Protein AF-A0A7C1D671-F1 (afdb_monomer)

Nearest PDB structures (foldseek):
  4er8-assembly1_A  TM=5.887E-01  e=2.564E-03  Escherichia coli K-12

pLDDT: mean 78.5, std 16.56, range [34.66, 95.25]

Solvent-accessible surface area (backbone atoms only — not comparable to full-atom values): 10456 Å² total; per-residue (Å²): 131,90,84,84,81,58,94,90,66,45,71,52,72,51,74,51,41,29,96,68,51,71,60,74,77,40,66,70,48,44,49,48,46,49,52,47,51,52,65,52,68,81,46,92,63,97,83,65,47,72,66,57,53,53,50,51,44,52,55,53,39,36,50,55,49,53,50,51,35,57,75,70,64,38,59,68,66,49,58,72,21,41,50,88,60,93,72,71,58,90,62,95,49,101,66,86,64,72,61,76,54,66,53,42,56,57,42,89,75,67,52,74,43,79,48,89,44,70,69,57,44,52,59,49,50,55,48,62,58,46,42,45,49,79,69,69,76,37,96,46,65,83,73,44,68,95,46,52,54,39,25,74,77,67,69,40,58,89,76,34,76,84,84,71,81,84,129

Structure (mmCIF, N/CA/C/O backbone):
data_AF-A0A7C1D671-F1
#
_entry.id   AF-A0A7C1D671-F1
#
loop_
_atom_site.group_PDB
_atom_site.id
_atom_site.type_symbol
_atom_site.label_atom_id
_atom_site.label_alt_id
_atom_site.label_comp_id
_atom_site.label_asym_id
_atom_site.label_entity_id
_atom_site.label_seq_id
_atom_site.pdbx_PDB_ins_code
_atom_site.Cartn_x
_atom_site.Cartn_y
_atom_site.Cartn_z
_atom_site.occupancy
_atom_site.B_iso_or_equiv
_atom_site.auth_seq_id
_atom_site.auth_comp_id
_atom_site.auth_asym_id
_atom_site.auth_atom_id
_atom_site.pdbx_PDB_model_num
ATOM 1 N N . MET A 1 1 ? 24.159 -3.639 2.601 1.00 37.72 1 MET A N 1
ATOM 2 C CA . MET A 1 1 ? 24.051 -3.451 1.136 1.00 37.72 1 MET A CA 1
ATOM 3 C C . MET A 1 1 ? 23.839 -1.964 0.872 1.00 37.72 1 MET A C 1
ATOM 5 O O . MET A 1 1 ? 22.948 -1.396 1.494 1.00 37.72 1 MET A O 1
ATOM 9 N N . LYS A 1 2 ? 24.698 -1.308 0.079 1.00 34.66 2 LYS A N 1
ATOM 10 C CA . LYS A 1 2 ? 24.556 0.126 -0.238 1.00 34.66 2 LYS A CA 1
ATOM 11 C C . LYS A 1 2 ? 23.321 0.316 -1.129 1.00 34.66 2 LYS A C 1
ATOM 13 O O . LYS A 1 2 ? 23.160 -0.424 -2.091 1.00 34.66 2 LYS A O 1
ATOM 18 N N . LYS A 1 3 ? 22.447 1.259 -0.768 1.00 46.69 3 LYS A N 1
ATOM 19 C CA . LYS A 1 3 ? 21.268 1.638 -1.558 1.00 46.69 3 LYS A CA 1
ATOM 20 C C . LYS A 1 3 ? 21.667 2.772 -2.494 1.00 46.69 3 LYS A C 1
ATOM 22 O O . LYS A 1 3 ? 21.998 3.853 -2.008 1.00 46.69 3 LYS A O 1
ATOM 27 N N . PHE A 1 4 ? 21.652 2.531 -3.797 1.00 49.81 4 PHE A N 1
ATOM 28 C CA . PHE A 1 4 ? 21.832 3.579 -4.797 1.00 49.81 4 PHE A CA 1
ATOM 29 C C . PHE A 1 4 ? 20.436 4.099 -5.164 1.00 49.81 4 PHE A C 1
ATOM 31 O O . PHE A 1 4 ? 19.534 3.305 -5.396 1.00 49.81 4 PHE A O 1
ATOM 38 N N . ASN A 1 5 ? 20.218 5.412 -5.088 1.00 58.34 5 ASN A N 1
ATOM 39 C CA . ASN A 1 5 ? 18.988 6.049 -5.566 1.00 58.34 5 ASN A CA 1
ATOM 40 C C . ASN A 1 5 ? 19.417 7.013 -6.670 1.00 58.34 5 ASN A C 1
ATOM 42 O O . ASN A 1 5 ? 19.749 8.161 -6.365 1.00 58.34 5 ASN A O 1
ATOM 46 N N . SER A 1 6 ? 19.489 6.535 -7.908 1.00 62.03 6 SER A N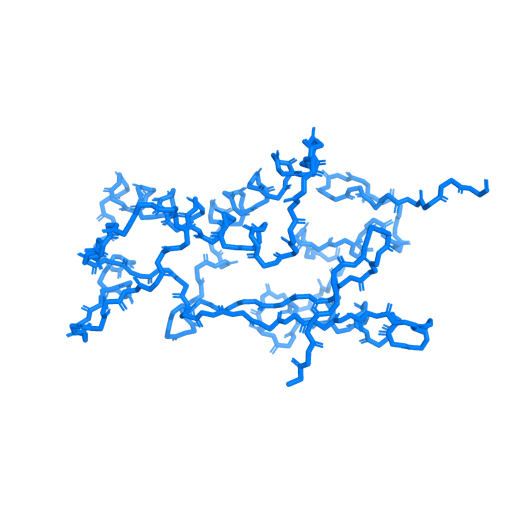 1
ATOM 47 C CA . SER A 1 6 ? 19.702 7.398 -9.068 1.00 62.03 6 SER A CA 1
ATOM 48 C C . SER A 1 6 ? 18.351 7.818 -9.643 1.00 62.03 6 SER A C 1
ATOM 50 O O . SER A 1 6 ? 17.358 7.099 -9.531 1.00 62.03 6 SER A O 1
ATOM 52 N N . SER A 1 7 ? 18.290 9.007 -10.244 1.00 65.12 7 SER A N 1
ATOM 53 C CA . SER A 1 7 ? 17.092 9.429 -10.978 1.00 65.12 7 SER A CA 1
ATOM 54 C C . SER A 1 7 ? 16.835 8.457 -12.134 1.00 65.12 7 SER A C 1
ATOM 56 O O . SER A 1 7 ? 17.763 8.162 -12.883 1.00 65.12 7 SER A O 1
ATOM 58 N N . GLY A 1 8 ? 15.602 7.961 -12.266 1.00 70.00 8 GLY A N 1
ATOM 59 C CA . GLY A 1 8 ? 15.216 6.970 -13.281 1.00 70.00 8 GLY A CA 1
ATOM 60 C C . GLY A 1 8 ? 15.335 5.503 -12.848 1.00 70.00 8 GLY A C 1
ATOM 61 O O . GLY A 1 8 ? 14.876 4.629 -13.578 1.00 70.00 8 GLY A O 1
ATOM 62 N N . ASP A 1 9 ? 15.881 5.211 -11.661 1.00 80.38 9 ASP A N 1
ATOM 63 C CA . ASP A 1 9 ? 15.928 3.839 -11.148 1.00 80.38 9 ASP A CA 1
ATOM 64 C C . ASP A 1 9 ? 14.518 3.313 -10.829 1.00 80.38 9 ASP A C 1
ATOM 66 O O . ASP A 1 9 ? 13.708 3.972 -10.169 1.00 80.38 9 ASP A O 1
ATOM 70 N N . ILE A 1 10 ? 14.247 2.068 -11.223 1.00 86.12 10 ILE A N 1
ATOM 71 C CA . ILE A 1 10 ? 13.023 1.361 -10.846 1.00 86.12 10 ILE A CA 1
ATOM 72 C C . ILE A 1 10 ? 13.245 0.695 -9.486 1.00 86.12 10 ILE A C 1
ATOM 74 O O . ILE A 1 10 ? 14.214 -0.040 -9.286 1.00 86.12 10 ILE A O 1
ATOM 78 N N . HIS A 1 11 ? 12.322 0.900 -8.547 1.00 89.50 11 HIS A N 1
ATOM 79 C CA . HIS A 1 11 ? 12.371 0.277 -7.224 1.00 89.50 11 HIS A CA 1
ATOM 80 C C . HIS A 1 11 ? 11.141 -0.590 -6.964 1.00 89.50 11 HIS A C 1
ATOM 82 O O . HIS A 1 11 ? 10.002 -0.161 -7.130 1.00 89.50 11 HIS A O 1
ATOM 88 N N . PHE A 1 12 ? 11.372 -1.791 -6.441 1.00 91.81 12 PHE A N 1
ATOM 89 C CA . PHE A 1 12 ? 10.350 -2.580 -5.771 1.00 91.81 12 PHE A CA 1
ATOM 90 C C . PHE A 1 12 ? 10.384 -2.293 -4.271 1.00 91.81 12 PHE A C 1
ATOM 92 O O . PHE A 1 12 ? 11.432 -2.426 -3.638 1.00 91.81 12 PHE A O 1
ATOM 99 N N . ALA A 1 13 ? 9.236 -1.969 -3.677 1.00 92.44 13 ALA A N 1
ATOM 100 C CA . ALA A 1 13 ? 9.137 -1.683 -2.252 1.00 92.44 13 ALA A CA 1
ATOM 101 C C . ALA A 1 13 ? 7.971 -2.409 -1.578 1.00 92.44 13 ALA A C 1
ATOM 103 O O . ALA A 1 13 ? 6.908 -2.592 -2.164 1.00 92.44 13 ALA A O 1
ATOM 104 N N . THR A 1 14 ? 8.155 -2.789 -0.311 1.00 92.12 14 THR A N 1
ATOM 105 C CA . THR A 1 14 ? 7.072 -3.312 0.535 1.00 92.12 14 THR A CA 1
ATOM 106 C C . THR A 1 14 ? 7.183 -2.798 1.965 1.00 92.12 14 THR A C 1
ATOM 108 O O . THR A 1 14 ? 8.272 -2.610 2.512 1.00 92.12 14 THR A O 1
ATOM 111 N N . PHE A 1 15 ? 6.038 -2.604 2.607 1.00 92.44 15 PHE A N 1
ATOM 112 C CA . PHE A 1 15 ? 5.929 -2.311 4.030 1.00 92.44 15 PHE A CA 1
ATOM 113 C C . PHE A 1 15 ? 4.699 -3.019 4.595 1.00 92.44 15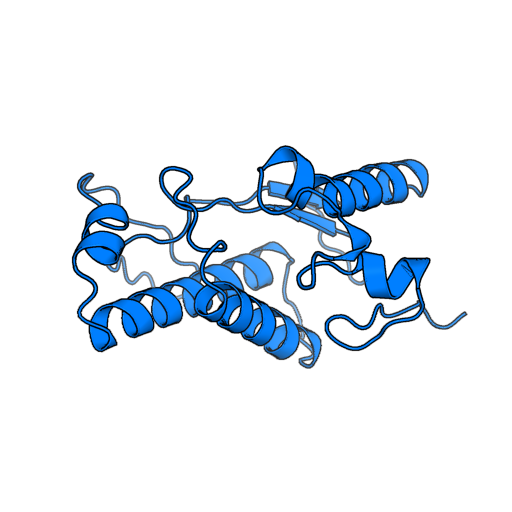 PHE A C 1
ATOM 115 O O . PHE A 1 15 ? 3.759 -3.330 3.872 1.00 92.44 15 PHE A O 1
ATOM 122 N N . ARG A 1 16 ? 4.746 -3.349 5.887 1.00 90.81 16 ARG A N 1
ATOM 123 C CA . ARG A 1 16 ? 3.778 -4.243 6.534 1.00 90.81 16 ARG A CA 1
ATOM 124 C C . ARG A 1 16 ? 3.020 -3.526 7.635 1.00 90.81 16 ARG A C 1
ATOM 126 O O . ARG A 1 16 ? 3.589 -2.672 8.323 1.00 90.81 16 ARG A O 1
ATOM 133 N N . THR A 1 17 ? 1.763 -3.904 7.824 1.00 90.88 17 THR A N 1
ATOM 134 C CA . THR A 1 17 ? 0.953 -3.440 8.949 1.00 90.88 17 THR A CA 1
ATOM 135 C C . THR A 1 17 ? 1.488 -4.002 10.261 1.00 90.88 17 THR A C 1
ATOM 137 O O . THR A 1 17 ? 2.038 -5.109 10.325 1.00 90.88 17 THR A O 1
ATOM 140 N N . PHE A 1 18 ? 1.370 -3.216 11.325 1.00 88.62 18 PHE A N 1
ATOM 141 C CA . PHE A 1 18 ? 1.771 -3.626 12.662 1.00 88.62 18 PHE A CA 1
ATOM 142 C C . PHE A 1 18 ? 0.999 -4.880 13.090 1.00 88.62 18 PHE A C 1
ATOM 144 O O . PHE A 1 18 ? -0.187 -5.007 12.797 1.00 88.62 18 PHE A O 1
ATOM 151 N N . LYS A 1 19 ? 1.701 -5.843 13.705 1.00 86.56 19 LYS A N 1
ATOM 152 C CA . LYS A 1 19 ? 1.163 -7.167 14.082 1.00 86.56 19 LYS A CA 1
ATOM 153 C C . LYS A 1 19 ? 0.430 -7.912 12.940 1.00 86.56 19 LYS A C 1
ATOM 155 O O . LYS A 1 19 ? -0.369 -8.798 13.209 1.00 86.56 19 LYS A O 1
ATOM 160 N N . LYS A 1 20 ? 0.719 -7.586 11.667 1.00 86.44 20 LYS A N 1
ATOM 161 C CA . LYS A 1 20 ? 0.003 -8.088 10.474 1.00 86.44 20 LYS A CA 1
ATOM 162 C C . LYS A 1 20 ? -1.510 -7.821 10.513 1.00 86.44 20 LYS A C 1
ATOM 164 O O . LYS A 1 20 ? -2.283 -8.567 9.917 1.00 86.44 20 LYS A O 1
ATOM 169 N N . PHE A 1 21 ? -1.935 -6.766 11.206 1.00 85.81 21 PHE A N 1
ATOM 170 C CA . PHE A 1 21 ? -3.346 -6.435 11.321 1.00 85.81 21 PHE A CA 1
ATOM 171 C C . PHE A 1 21 ? -3.948 -6.086 9.942 1.00 85.81 21 PHE A C 1
ATOM 173 O O . PHE A 1 21 ? -3.312 -5.342 9.181 1.00 85.81 21 PHE A O 1
ATOM 180 N N . PRO A 1 22 ? -5.135 -6.606 9.576 1.00 88.44 22 PRO A N 1
ATOM 181 C CA . PRO A 1 22 ? -5.656 -6.527 8.214 1.00 88.44 22 PRO A CA 1
ATOM 182 C C . PRO A 1 22 ? -6.429 -5.223 7.936 1.00 88.44 22 PRO A C 1
ATOM 184 O O . PRO A 1 22 ? -7.538 -5.275 7.413 1.00 88.44 22 PRO A O 1
ATOM 187 N N . TYR A 1 23 ? -5.844 -4.051 8.233 1.00 88.56 23 TYR A N 1
ATOM 188 C CA . TYR A 1 23 ? -6.485 -2.737 8.009 1.00 88.56 23 TYR A CA 1
ATOM 189 C C . TYR A 1 23 ? -7.047 -2.573 6.589 1.00 88.56 23 TYR A C 1
ATOM 191 O O . TYR A 1 23 ? -8.111 -2.007 6.399 1.00 88.56 23 TYR A O 1
ATOM 199 N N . PHE A 1 24 ? -6.366 -3.123 5.582 1.00 89.69 24 PHE A N 1
ATOM 200 C CA . PHE A 1 24 ? -6.747 -2.999 4.170 1.00 89.69 24 PHE A CA 1
ATOM 201 C C . PHE A 1 24 ? -7.826 -3.993 3.711 1.00 89.69 24 PHE A C 1
ATOM 203 O O . PHE A 1 24 ? -8.025 -4.179 2.515 1.00 89.69 24 PHE A O 1
ATOM 210 N N . LYS A 1 25 ? -8.529 -4.637 4.652 1.00 87.88 25 LYS A N 1
ATOM 211 C CA . LYS A 1 25 ? -9.869 -5.184 4.392 1.00 87.88 25 LYS A CA 1
ATOM 212 C C . LYS A 1 25 ? -10.951 -4.100 4.471 1.00 87.88 25 LYS A C 1
ATOM 214 O O . LYS A 1 25 ? -12.012 -4.275 3.885 1.00 87.88 25 LYS A O 1
ATOM 219 N N . ASP A 1 26 ? -10.678 -2.994 5.163 1.00 89.69 26 ASP A N 1
ATOM 220 C CA . ASP A 1 26 ? -11.526 -1.804 5.185 1.00 89.69 26 ASP A CA 1
ATOM 221 C C . ASP A 1 26 ? -11.222 -0.927 3.961 1.00 89.69 26 ASP A C 1
ATOM 223 O O . ASP A 1 26 ? -10.109 -0.422 3.781 1.00 89.69 26 ASP A O 1
ATOM 227 N N . GLU A 1 27 ? -12.233 -0.729 3.118 1.00 91.69 27 GLU A N 1
ATOM 228 C CA . GLU A 1 27 ? -12.151 0.112 1.924 1.00 91.69 27 GLU A CA 1
ATOM 229 C C . GLU A 1 27 ? -11.703 1.543 2.245 1.00 91.69 27 GLU A C 1
ATOM 231 O O . GLU A 1 27 ? -10.909 2.113 1.495 1.00 91.69 27 GLU A O 1
ATOM 236 N N . LYS A 1 28 ? -12.119 2.112 3.382 1.00 94.19 28 LYS A N 1
ATOM 237 C CA . LYS A 1 28 ? -11.728 3.476 3.764 1.00 94.19 28 LYS A CA 1
ATOM 238 C C . LYS A 1 28 ? -10.220 3.576 3.997 1.00 94.19 28 LYS A C 1
ATOM 240 O O . LYS A 1 28 ? -9.601 4.563 3.604 1.00 94.19 28 LYS A O 1
ATOM 245 N N . CYS A 1 29 ? -9.601 2.541 4.568 1.00 93.25 29 CYS A N 1
ATOM 246 C CA . CYS A 1 29 ? -8.148 2.483 4.734 1.00 93.25 29 CYS A CA 1
ATOM 247 C C . CYS A 1 29 ? -7.418 2.339 3.395 1.00 93.25 29 CYS A C 1
ATOM 249 O O . CYS A 1 29 ? -6.373 2.967 3.202 1.00 93.25 29 CYS A O 1
ATOM 251 N N . CYS A 1 30 ? -7.959 1.549 2.465 1.00 92.94 30 CYS A N 1
ATOM 252 C CA . CYS A 1 30 ? -7.413 1.437 1.113 1.00 92.94 30 CYS A CA 1
ATOM 253 C C . CYS A 1 30 ? -7.438 2.783 0.382 1.00 92.94 30 CYS A C 1
ATOM 255 O O . CYS A 1 30 ? -6.424 3.177 -0.190 1.00 92.94 30 CYS A O 1
ATOM 257 N N . LEU A 1 31 ? -8.558 3.510 0.453 1.00 93.94 31 LEU A N 1
ATOM 25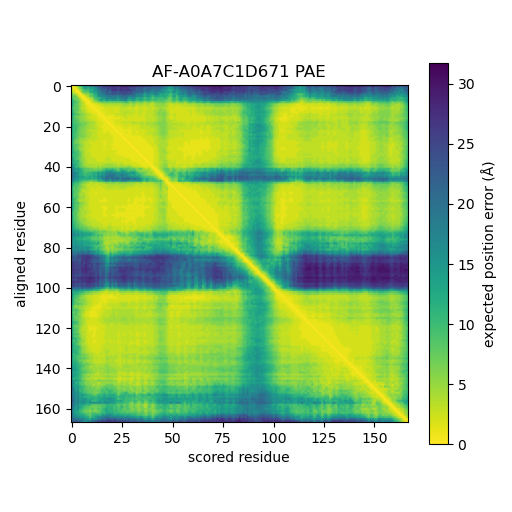8 C CA . LEU A 1 31 ? -8.708 4.828 -0.169 1.00 93.94 31 LEU A CA 1
ATOM 259 C C . LEU A 1 31 ? -7.731 5.853 0.413 1.00 93.94 31 LEU A C 1
ATOM 261 O O . LEU A 1 31 ? -7.040 6.519 -0.351 1.00 93.94 31 LEU A O 1
ATOM 265 N N . ILE A 1 32 ? -7.575 5.904 1.743 1.00 95.25 32 ILE A N 1
ATOM 266 C CA . ILE A 1 32 ? -6.561 6.755 2.386 1.00 95.25 32 ILE A CA 1
ATOM 267 C C . ILE A 1 32 ? -5.176 6.476 1.795 1.00 95.25 32 ILE A C 1
ATOM 269 O O . ILE A 1 32 ? -4.466 7.404 1.419 1.00 95.25 32 ILE A O 1
ATOM 273 N N . LEU A 1 33 ? -4.774 5.204 1.705 1.00 93.50 33 LEU A N 1
ATOM 274 C CA . LEU A 1 33 ? -3.448 4.852 1.205 1.00 93.50 33 LEU A CA 1
ATOM 275 C C . LEU A 1 33 ? -3.274 5.205 -0.282 1.00 93.50 33 LEU A C 1
ATOM 277 O O . LEU A 1 33 ? -2.213 5.703 -0.661 1.00 93.50 33 LEU A O 1
ATOM 281 N N . LEU A 1 34 ? -4.299 4.981 -1.108 1.00 91.44 34 LEU A N 1
ATOM 282 C CA . LEU A 1 34 ? -4.296 5.359 -2.523 1.00 91.44 34 LEU A CA 1
ATOM 283 C C . LEU A 1 34 ? -4.144 6.865 -2.721 1.00 91.44 34 LEU A C 1
ATOM 285 O O . LEU A 1 34 ? -3.309 7.299 -3.511 1.00 91.44 34 LEU A O 1
ATO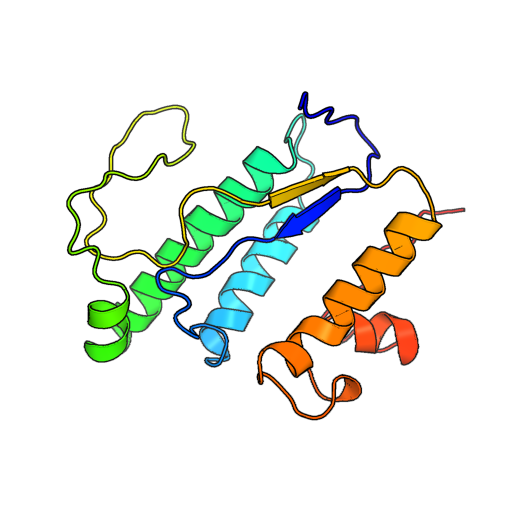M 289 N N . GLU A 1 35 ? -4.903 7.662 -1.976 1.00 92.06 35 GLU A N 1
ATOM 290 C CA . GLU A 1 35 ? -4.797 9.117 -2.018 1.00 92.06 35 GLU A CA 1
ATOM 291 C C . GLU A 1 35 ? -3.396 9.585 -1.624 1.00 92.06 35 GLU A C 1
ATOM 293 O O . GLU A 1 35 ? -2.849 10.486 -2.259 1.00 92.06 35 GLU A O 1
ATOM 298 N N . GLU A 1 36 ? -2.768 8.948 -0.624 1.00 91.88 36 GLU A N 1
ATOM 299 C CA . GLU A 1 36 ? -1.381 9.263 -0.299 1.00 91.88 36 GLU A CA 1
ATOM 300 C C . GLU A 1 36 ? -0.453 8.973 -1.485 1.00 91.88 36 GLU A C 1
ATOM 302 O O . GLU A 1 36 ? 0.397 9.812 -1.776 1.00 91.88 36 GLU A O 1
ATOM 307 N N . PHE A 1 37 ? -0.610 7.839 -2.179 1.00 89.12 37 PHE A N 1
ATOM 308 C CA . PHE A 1 37 ? 0.191 7.511 -3.364 1.00 89.12 37 PHE A CA 1
ATOM 309 C C . PHE A 1 37 ? -0.002 8.527 -4.495 1.00 89.12 37 PHE A C 1
ATOM 311 O O . PHE A 1 37 ? 0.994 9.062 -4.984 1.00 89.12 37 PHE A O 1
ATOM 318 N N . PHE A 1 38 ? -1.244 8.847 -4.871 1.00 87.31 38 PHE A N 1
ATOM 319 C CA . PHE A 1 38 ? -1.517 9.810 -5.946 1.00 87.31 38 PHE A CA 1
ATOM 320 C C . PHE A 1 38 ? -1.009 11.208 -5.611 1.00 87.31 38 PHE A C 1
ATOM 322 O O . PHE A 1 38 ? -0.330 11.826 -6.427 1.00 87.31 38 PHE A O 1
ATOM 329 N N . PHE A 1 39 ? -1.198 11.654 -4.367 1.00 87.06 39 PHE A N 1
ATOM 330 C CA . PHE A 1 39 ? -0.670 12.937 -3.910 1.00 87.06 39 PHE A CA 1
ATOM 331 C C . PHE A 1 39 ? 0.857 13.049 -4.053 1.00 87.06 39 PHE A C 1
ATOM 333 O O . PHE A 1 39 ? 1.368 14.150 -4.260 1.00 87.06 39 PHE A O 1
ATOM 340 N N . ARG A 1 40 ? 1.603 11.939 -3.912 1.00 85.88 40 ARG A N 1
ATOM 341 C CA . ARG A 1 40 ? 3.066 11.934 -4.118 1.00 85.88 40 ARG A CA 1
ATOM 342 C C . ARG A 1 40 ? 3.433 11.784 -5.588 1.00 85.88 40 ARG A C 1
ATOM 344 O O . ARG A 1 40 ? 4.439 12.360 -5.981 1.00 85.88 40 ARG A O 1
ATOM 351 N N . ARG A 1 41 ? 2.666 11.020 -6.372 1.00 80.88 41 ARG A N 1
ATOM 352 C CA . ARG A 1 41 ? 2.929 10.829 -7.805 1.00 80.88 41 ARG A CA 1
ATOM 353 C C . ARG A 1 41 ? 2.908 12.162 -8.548 1.00 80.88 41 ARG A C 1
ATOM 355 O O . ARG A 1 41 ? 3.824 12.446 -9.306 1.00 80.88 41 ARG A O 1
ATOM 362 N N . ASP A 1 42 ? 1.915 13.000 -8.269 1.00 73.62 42 ASP A N 1
ATOM 363 C CA . ASP A 1 42 ? 1.693 14.245 -9.013 1.00 73.62 42 ASP A CA 1
ATOM 364 C C . ASP A 1 42 ? 2.615 15.399 -8.545 1.00 73.62 42 ASP A C 1
ATOM 366 O O . ASP A 1 42 ? 2.423 16.560 -8.910 1.00 73.62 42 ASP A O 1
ATOM 370 N N . ARG A 1 43 ? 3.630 15.107 -7.715 1.00 74.38 43 ARG A N 1
ATOM 371 C CA . ARG A 1 43 ? 4.584 16.090 -7.187 1.00 74.38 43 ARG A CA 1
ATOM 372 C C . ARG A 1 43 ? 6.007 15.771 -7.624 1.00 74.38 43 ARG A C 1
ATOM 374 O O . ARG A 1 43 ? 6.548 14.712 -7.320 1.00 74.38 43 ARG A O 1
ATOM 381 N N . VAL A 1 44 ? 6.661 16.758 -8.233 1.00 63.69 44 VAL A N 1
ATOM 382 C CA . VAL A 1 44 ? 8.105 16.718 -8.479 1.00 63.69 44 VAL A CA 1
ATOM 383 C C . VAL A 1 44 ? 8.824 16.968 -7.159 1.00 63.69 44 VAL A C 1
ATOM 385 O O . VAL A 1 44 ? 8.766 18.060 -6.591 1.00 63.69 44 VAL A O 1
ATOM 388 N N . TYR A 1 45 ? 9.504 15.946 -6.652 1.00 64.81 45 TYR A N 1
ATOM 389 C CA . TYR A 1 45 ? 10.362 16.080 -5.485 1.00 64.81 45 TYR A CA 1
ATOM 390 C C . TYR A 1 45 ? 11.805 16.310 -5.945 1.00 64.81 45 TYR A C 1
ATOM 392 O O . TYR A 1 45 ? 12.404 15.390 -6.500 1.00 64.81 45 TYR A O 1
ATOM 400 N N . PRO A 1 46 ? 12.398 17.493 -5.692 1.00 56.47 46 PRO A N 1
ATOM 401 C CA . PRO A 1 46 ? 13.686 17.863 -6.278 1.00 56.47 46 PRO A CA 1
ATOM 402 C C . PRO A 1 46 ? 14.834 16.919 -5.889 1.00 56.47 46 PRO A C 1
ATOM 404 O O . PRO A 1 46 ? 15.753 16.754 -6.677 1.00 56.47 46 PRO A O 1
ATOM 407 N N . VAL A 1 47 ? 14.768 16.256 -4.721 1.00 56.66 47 VAL A N 1
ATOM 408 C CA . VAL A 1 47 ? 15.660 15.147 -4.323 1.00 56.66 47 VAL A CA 1
ATOM 409 C C . VAL A 1 47 ? 14.969 14.274 -3.253 1.00 56.66 47 VAL A C 1
ATOM 411 O O . VAL A 1 47 ? 15.209 14.423 -2.048 1.00 56.66 47 VAL A O 1
ATOM 414 N N . SER A 1 48 ? 14.070 13.364 -3.641 1.00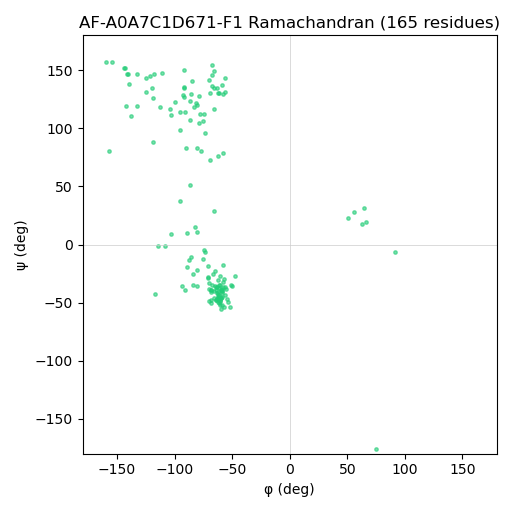 69.19 48 SER A N 1
ATOM 415 C CA . SER A 1 48 ? 13.499 12.380 -2.702 1.00 69.19 48 SER A CA 1
ATOM 416 C C . SER A 1 48 ? 13.938 10.963 -3.038 1.00 69.19 48 SER A C 1
ATOM 418 O O . SER A 1 48 ? 13.597 10.432 -4.087 1.00 69.19 48 SER A O 1
ATOM 420 N N . THR A 1 49 ? 14.642 10.319 -2.109 1.00 81.88 49 THR A N 1
ATOM 421 C CA . THR A 1 49 ? 14.892 8.876 -2.190 1.00 81.88 49 THR A CA 1
ATOM 422 C C . THR A 1 49 ? 13.587 8.105 -2.006 1.00 81.88 49 THR A C 1
ATOM 424 O O . THR A 1 49 ? 12.694 8.569 -1.284 1.00 81.88 49 THR A O 1
ATOM 427 N N . ILE A 1 50 ? 13.504 6.883 -2.548 1.00 83.56 50 ILE A N 1
ATOM 428 C CA . ILE A 1 50 ? 12.355 5.988 -2.316 1.00 83.56 50 ILE A CA 1
ATOM 429 C C . ILE A 1 50 ? 12.062 5.840 -0.818 1.00 83.56 50 ILE A C 1
ATOM 431 O O . ILE A 1 50 ? 10.919 5.828 -0.373 1.00 83.56 50 ILE A O 1
ATOM 435 N N . SER A 1 51 ? 13.124 5.845 -0.011 1.00 84.38 51 SER A N 1
ATOM 436 C CA . SER A 1 51 ? 13.051 5.780 1.443 1.00 84.38 51 SER A CA 1
ATOM 437 C C . SER A 1 51 ? 12.265 6.943 2.054 1.00 84.38 51 SER A C 1
ATOM 439 O O . SER A 1 51 ? 11.400 6.711 2.897 1.00 84.38 51 SER A O 1
ATOM 441 N N . ARG A 1 52 ? 12.522 8.185 1.621 1.00 85.38 52 ARG A N 1
ATOM 442 C CA . ARG A 1 52 ? 11.789 9.367 2.106 1.00 85.38 52 ARG A CA 1
ATOM 443 C C . ARG A 1 52 ? 10.334 9.360 1.644 1.00 85.38 52 ARG A C 1
ATOM 445 O O . ARG A 1 52 ? 9.453 9.696 2.434 1.00 85.38 52 ARG A O 1
ATOM 452 N N . ILE A 1 53 ? 10.078 8.934 0.405 1.00 86.94 53 ILE A N 1
ATOM 453 C CA . ILE A 1 53 ? 8.717 8.808 -0.139 1.00 86.94 53 ILE A CA 1
ATOM 454 C C . ILE A 1 53 ? 7.911 7.808 0.701 1.00 86.94 53 ILE A C 1
ATOM 456 O O . ILE A 1 53 ? 6.850 8.150 1.225 1.00 86.94 53 ILE A O 1
ATOM 460 N N . LEU A 1 54 ? 8.448 6.603 0.917 1.00 89.31 54 LEU A N 1
AT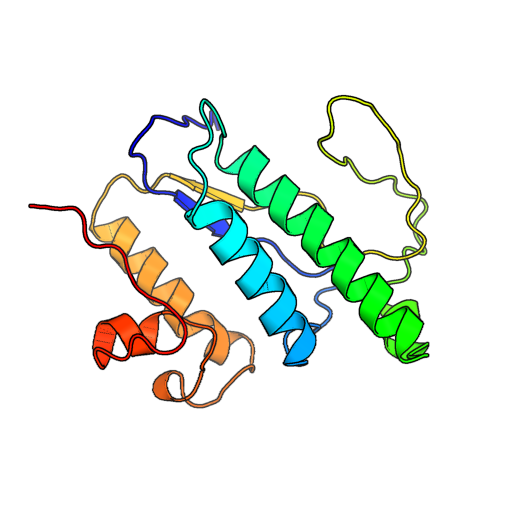OM 461 C CA . LEU A 1 54 ? 7.791 5.557 1.706 1.00 89.31 54 LEU A CA 1
ATOM 462 C C . LEU A 1 54 ? 7.573 5.978 3.161 1.00 89.31 54 LEU A C 1
ATOM 464 O O . LEU A 1 54 ? 6.514 5.714 3.724 1.00 89.31 54 LEU A O 1
ATOM 468 N N . GLN A 1 55 ? 8.545 6.651 3.781 1.00 87.19 55 GLN A N 1
ATOM 469 C CA . GLN A 1 55 ? 8.398 7.172 5.144 1.00 87.19 55 GLN A CA 1
ATOM 470 C C . GLN A 1 55 ? 7.277 8.215 5.234 1.00 87.19 55 GLN A C 1
ATOM 472 O O . GLN A 1 55 ? 6.471 8.156 6.163 1.00 87.19 55 GLN A O 1
ATOM 477 N N . SER A 1 56 ? 7.182 9.119 4.254 1.00 88.50 56 SER A N 1
ATOM 478 C CA . SER A 1 56 ? 6.112 10.120 4.173 1.00 88.50 56 SER A CA 1
ATOM 479 C C . SER A 1 56 ? 4.733 9.476 4.010 1.00 88.50 56 SER A C 1
ATOM 481 O O . SER A 1 56 ? 3.810 9.806 4.757 1.00 88.50 56 SER A O 1
ATOM 483 N N . ILE A 1 57 ? 4.599 8.511 3.092 1.00 91.44 57 ILE A N 1
ATOM 484 C CA . ILE A 1 57 ? 3.346 7.770 2.873 1.00 91.44 57 ILE A CA 1
ATOM 485 C C . ILE A 1 57 ? 2.938 7.034 4.147 1.00 91.44 57 ILE A C 1
ATOM 487 O O . ILE A 1 57 ? 1.800 7.165 4.596 1.00 91.44 57 ILE A O 1
ATOM 491 N N . LYS A 1 58 ? 3.868 6.308 4.781 1.00 91.44 58 LYS A N 1
ATOM 492 C CA . LYS A 1 58 ? 3.603 5.582 6.030 1.00 91.44 58 LYS A CA 1
ATOM 493 C C . LYS A 1 58 ? 3.159 6.515 7.154 1.00 91.44 58 LYS A C 1
ATOM 495 O O . LYS A 1 58 ? 2.195 6.205 7.845 1.00 91.44 58 LYS A O 1
ATOM 500 N N . GLY A 1 59 ? 3.844 7.642 7.342 1.00 88.31 59 GLY A N 1
ATOM 501 C CA . GLY A 1 59 ? 3.519 8.592 8.406 1.00 88.31 59 GLY A CA 1
ATOM 502 C C . GLY A 1 59 ? 2.140 9.224 8.231 1.00 88.31 59 GLY A C 1
ATOM 503 O O . GLY A 1 59 ? 1.345 9.242 9.169 1.00 88.31 59 GLY A O 1
ATOM 504 N N . SER A 1 60 ? 1.845 9.701 7.022 1.00 90.81 60 SER A N 1
ATOM 505 C CA . SER A 1 60 ? 0.581 10.379 6.729 1.00 90.81 60 SER A CA 1
ATOM 506 C C . SER A 1 60 ? -0.613 9.419 6.744 1.00 90.81 60 SER A C 1
ATOM 508 O O . SER A 1 60 ? -1.584 9.660 7.460 1.00 90.81 60 SER A O 1
ATOM 510 N N . SER A 1 61 ? -0.508 8.269 6.063 1.00 94.00 61 SER A N 1
ATOM 511 C CA . SER A 1 61 ? -1.567 7.247 6.076 1.00 94.00 61 SER A CA 1
ATOM 512 C C . SER A 1 61 ? -1.850 6.718 7.483 1.00 94.00 61 SER A C 1
ATOM 514 O O . SER A 1 61 ? -3.011 6.543 7.840 1.00 94.00 61 SER A O 1
ATOM 516 N N . ALA A 1 62 ? -0.820 6.513 8.315 1.00 91.62 62 ALA A N 1
ATOM 517 C CA . ALA A 1 62 ? -1.017 6.056 9.688 1.00 91.62 62 ALA A CA 1
ATOM 518 C C . ALA A 1 62 ? -1.854 7.045 10.502 1.00 91.62 62 ALA A C 1
ATOM 520 O O . ALA A 1 62 ? -2.790 6.627 11.176 1.00 91.62 62 ALA A O 1
ATOM 521 N N . ARG A 1 63 ? -1.537 8.344 10.415 1.00 89.38 63 ARG A N 1
ATOM 522 C CA . ARG A 1 63 ? -2.299 9.394 11.101 1.00 89.38 63 ARG A CA 1
ATOM 523 C C . ARG A 1 63 ? -3.760 9.381 10.658 1.00 89.38 63 ARG A C 1
ATOM 525 O O . ARG A 1 63 ? -4.638 9.241 11.494 1.00 89.38 63 ARG A O 1
ATOM 532 N N . ARG A 1 64 ? -4.004 9.413 9.347 1.00 93.94 64 ARG A N 1
ATOM 533 C CA . ARG A 1 64 ? -5.360 9.449 8.782 1.00 93.94 64 ARG A CA 1
ATOM 534 C C . ARG A 1 64 ? -6.194 8.216 9.143 1.00 93.94 64 ARG A C 1
ATOM 536 O O . ARG A 1 64 ? -7.384 8.345 9.403 1.00 93.94 64 ARG A O 1
ATOM 543 N N . ILE A 1 65 ? -5.583 7.030 9.194 1.00 92.12 65 ILE A N 1
ATOM 544 C CA . ILE A 1 65 ? -6.263 5.795 9.619 1.00 92.12 65 ILE A CA 1
ATOM 545 C C . ILE A 1 65 ? -6.604 5.839 11.118 1.00 92.12 65 ILE A C 1
ATOM 547 O O . ILE A 1 65 ? -7.697 5.439 11.512 1.00 92.12 65 ILE A O 1
ATOM 551 N N . ILE A 1 66 ? -5.696 6.343 11.960 1.00 88.81 66 ILE A N 1
ATOM 552 C CA . ILE A 1 66 ? -5.959 6.525 13.396 1.00 88.81 66 ILE A CA 1
ATOM 553 C C . ILE A 1 66 ? -7.102 7.523 13.607 1.00 88.81 66 ILE A C 1
ATOM 555 O O . ILE A 1 66 ? -8.010 7.246 14.393 1.00 88.81 66 ILE A O 1
ATOM 559 N N . ASP A 1 67 ? -7.086 8.646 12.889 1.00 89.06 67 ASP A N 1
ATOM 560 C CA . ASP A 1 67 ? -8.130 9.670 12.968 1.00 89.06 67 ASP A CA 1
ATOM 561 C C . ASP A 1 67 ? -9.483 9.091 12.535 1.00 89.06 67 ASP A C 1
ATOM 563 O O . ASP A 1 67 ? -10.466 9.221 13.262 1.00 89.06 67 ASP A O 1
ATOM 567 N N . LEU A 1 68 ? -9.524 8.355 11.416 1.00 91.94 68 LEU A N 1
ATOM 568 C CA . LEU A 1 68 ? -10.721 7.657 10.941 1.00 91.94 68 LEU A CA 1
ATOM 569 C C . LEU A 1 68 ? -11.346 6.785 12.039 1.00 91.94 68 LEU A C 1
ATOM 571 O O . LEU A 1 68 ? -12.528 6.934 12.346 1.00 91.94 68 LEU A O 1
ATOM 575 N N . TYR A 1 69 ? -10.569 5.888 12.651 1.00 89.75 69 TYR A N 1
ATOM 576 C CA . TYR A 1 69 ? -11.106 4.995 13.682 1.00 89.75 69 TYR A CA 1
ATOM 577 C C . TYR A 1 69 ? -11.445 5.713 14.986 1.00 89.75 69 TYR A C 1
ATOM 579 O O . TYR A 1 69 ? -12.377 5.298 15.678 1.00 89.75 69 TYR A O 1
ATOM 587 N N . THR A 1 70 ? -10.749 6.807 15.297 1.00 86.69 70 THR A N 1
ATOM 588 C CA . THR A 1 70 ? -11.082 7.676 16.431 1.00 86.69 70 THR A CA 1
ATOM 589 C C . THR A 1 70 ? -12.448 8.327 16.229 1.00 86.69 70 THR A C 1
ATOM 591 O O . THR A 1 70 ? -13.294 8.245 17.116 1.00 86.69 70 THR A O 1
ATOM 594 N N . HIS A 1 71 ? -12.706 8.895 15.049 1.00 88.25 71 HIS A N 1
ATOM 595 C CA . HIS A 1 71 ? -13.989 9.521 14.721 1.00 88.25 71 HIS A CA 1
ATOM 596 C C . HIS A 1 71 ? -15.144 8.521 14.628 1.00 88.25 71 HIS A C 1
ATOM 598 O O . HIS A 1 71 ? -16.259 8.840 15.030 1.00 88.25 71 HIS A O 1
ATOM 604 N N . LEU A 1 72 ? -14.885 7.303 14.147 1.00 88.88 72 LEU A N 1
ATOM 605 C CA . LEU A 1 72 ? -15.880 6.227 14.127 1.00 88.88 72 LEU A CA 1
ATOM 606 C C . LEU A 1 72 ? -16.150 5.622 15.516 1.00 88.88 72 LEU A C 1
ATOM 608 O O . LEU A 1 72 ? -17.015 4.759 15.638 1.00 88.88 72 LEU A O 1
ATOM 612 N N . GLY A 1 73 ? -15.398 6.011 16.551 1.00 84.69 73 GLY A N 1
ATOM 613 C CA . GLY A 1 73 ? -15.511 5.426 17.888 1.00 84.69 73 GLY A CA 1
ATOM 614 C C . GLY A 1 73 ? -15.091 3.952 17.953 1.00 84.69 73 GLY A C 1
ATOM 615 O O . GLY A 1 73 ? -15.460 3.249 18.894 1.00 84.69 73 GLY A O 1
ATOM 616 N N . SER A 1 74 ? -14.320 3.460 16.977 1.00 83.31 74 SER A N 1
ATOM 617 C CA . SER A 1 74 ? -13.970 2.042 16.870 1.00 83.31 74 SER A CA 1
ATOM 618 C C . SER A 1 74 ? -12.824 1.674 17.815 1.00 83.31 74 SER A C 1
ATOM 620 O O . SER A 1 74 ? -11.651 1.624 17.439 1.00 83.31 74 SER A O 1
ATOM 622 N N . GLN A 1 75 ? -13.176 1.410 19.076 1.00 74.38 75 GLN A N 1
ATOM 623 C CA . GLN A 1 75 ? -12.210 1.036 20.112 1.00 74.38 75 GLN A CA 1
ATOM 624 C C . GLN A 1 75 ? -11.465 -0.259 19.772 1.00 74.38 75 GLN A C 1
ATOM 626 O O . GLN A 1 75 ? -10.278 -0.355 20.051 1.00 74.38 75 GLN A O 1
ATOM 631 N N . GLU A 1 76 ? -12.117 -1.223 19.119 1.00 78.44 76 GLU A N 1
ATOM 632 C CA . GLU A 1 76 ? -11.493 -2.479 18.686 1.00 78.44 76 GLU A CA 1
ATOM 633 C C . GLU A 1 76 ? -10.277 -2.240 17.771 1.00 78.44 76 GLU A C 1
ATOM 635 O O . GLU A 1 76 ? -9.170 -2.688 18.077 1.00 78.44 76 GLU A O 1
ATOM 640 N N . HIS A 1 77 ? -10.449 -1.465 16.693 1.00 79.00 77 HIS A N 1
ATOM 641 C CA . HIS A 1 77 ? -9.370 -1.165 15.746 1.00 79.00 77 HIS A CA 1
ATOM 642 C C . HIS A 1 77 ? -8.232 -0.374 16.406 1.00 79.00 77 HIS A C 1
ATOM 644 O O . HIS A 1 77 ? -7.055 -0.617 16.134 1.00 79.00 77 HIS A O 1
ATOM 650 N N . LEU A 1 78 ? -8.565 0.542 17.320 1.00 72.81 78 LEU A N 1
ATOM 651 C CA . LEU A 1 78 ? -7.582 1.317 18.077 1.00 72.81 78 LEU A CA 1
ATOM 652 C C . LEU A 1 78 ? -6.821 0.462 19.102 1.00 72.81 78 LEU A C 1
ATOM 654 O O . LEU A 1 78 ? -5.613 0.628 19.262 1.00 72.81 78 LEU A O 1
ATOM 658 N N . LEU A 1 79 ? -7.486 -0.479 19.775 1.00 69.94 79 LEU A N 1
ATOM 659 C CA . LEU A 1 79 ? -6.844 -1.415 20.703 1.00 69.94 79 LEU A CA 1
ATOM 660 C C . LEU A 1 79 ? -5.858 -2.332 19.975 1.00 69.94 79 LEU A C 1
ATOM 662 O O . LEU A 1 79 ? -4.759 -2.568 20.467 1.00 69.94 79 LEU A O 1
ATOM 666 N N . LEU A 1 80 ? -6.203 -2.791 18.774 1.00 71.00 80 LEU A N 1
ATOM 667 C CA . LEU A 1 80 ? -5.330 -3.645 17.961 1.00 71.00 80 LEU A CA 1
ATOM 668 C C . LEU A 1 80 ? -4.126 -2.873 17.403 1.00 71.00 80 LEU A C 1
ATOM 670 O O . LEU A 1 80 ? -3.037 -3.435 17.245 1.00 71.00 80 LEU A O 1
ATOM 674 N N . ALA A 1 81 ? -4.290 -1.566 17.196 1.00 70.56 81 ALA A N 1
ATOM 675 C CA . ALA A 1 81 ? -3.203 -0.648 16.893 1.00 70.56 81 ALA A CA 1
ATOM 676 C C . ALA A 1 81 ? -2.343 -0.303 18.118 1.00 70.56 81 ALA A C 1
ATOM 678 O O . ALA A 1 81 ? -1.287 0.305 17.949 1.00 70.56 81 ALA A O 1
ATOM 679 N N . ARG A 1 82 ? -2.760 -0.629 19.347 1.00 72.44 82 ARG A N 1
ATOM 680 C CA . ARG A 1 82 ? -2.085 -0.157 20.558 1.00 72.44 82 ARG A CA 1
ATOM 681 C C . ARG A 1 82 ? -0.647 -0.667 20.630 1.00 72.44 82 ARG A C 1
ATOM 683 O O . ARG A 1 82 ? -0.355 -1.855 20.450 1.00 72.44 82 ARG A O 1
ATOM 690 N N . ASN A 1 83 ? 0.265 0.267 20.878 1.00 66.94 83 ASN A N 1
ATOM 691 C CA . ASN A 1 83 ? 1.673 -0.031 21.080 1.00 66.94 83 ASN A CA 1
ATOM 692 C C . ASN A 1 83 ? 1.923 -0.281 22.574 1.00 66.94 83 ASN A C 1
ATOM 694 O O . ASN A 1 83 ? 2.294 0.632 23.304 1.00 66.94 83 ASN A O 1
ATOM 698 N N . ASP A 1 84 ? 1.664 -1.508 23.033 1.00 66.25 84 ASP A N 1
ATOM 699 C CA . ASP A 1 84 ? 1.860 -1.893 24.444 1.00 66.25 84 ASP A CA 1
ATOM 700 C C . ASP A 1 84 ? 3.346 -1.996 24.825 1.00 66.25 84 ASP A C 1
ATOM 702 O O . ASP A 1 84 ? 3.714 -1.937 25.995 1.00 66.25 84 ASP A O 1
ATOM 706 N N . SER A 1 85 ? 4.214 -2.118 23.822 1.00 56.28 85 SER A N 1
ATOM 707 C CA . SER A 1 85 ? 5.662 -2.062 23.969 1.00 56.28 85 SER A CA 1
ATOM 708 C C . SER A 1 85 ? 6.094 -0.599 23.900 1.00 56.28 85 SER A C 1
ATOM 710 O O . SER A 1 85 ? 5.840 0.074 22.902 1.00 56.28 85 SER A O 1
ATOM 712 N N . ALA A 1 86 ? 6.787 -0.098 24.923 1.00 51.47 86 ALA A N 1
ATOM 713 C CA . ALA A 1 86 ? 7.332 1.262 24.987 1.00 51.47 86 ALA A CA 1
ATOM 714 C C . ALA A 1 86 ? 8.447 1.547 23.948 1.00 51.47 86 ALA A C 1
ATOM 716 O O . ALA A 1 86 ? 9.340 2.349 24.201 1.00 51.47 86 ALA A O 1
ATOM 717 N N . GLU A 1 87 ? 8.437 0.883 22.790 1.00 50.34 87 GLU A N 1
ATOM 718 C CA . GLU A 1 87 ? 9.410 1.070 21.721 1.00 50.34 87 GLU A CA 1
ATOM 719 C C . GLU A 1 87 ? 9.092 2.342 20.919 1.00 50.34 87 GLU A C 1
ATOM 721 O O . GLU A 1 87 ? 8.084 2.380 20.199 1.00 50.34 87 GLU A O 1
ATOM 726 N N . PRO A 1 88 ? 9.936 3.387 20.997 1.00 46.41 88 PRO A N 1
ATOM 727 C CA . PRO A 1 88 ? 9.747 4.609 20.230 1.00 46.41 88 PRO A CA 1
ATOM 728 C C . PRO A 1 88 ? 10.007 4.363 18.737 1.00 46.41 88 PRO A C 1
ATOM 730 O O . PRO A 1 88 ? 10.924 3.641 18.349 1.00 46.41 88 PRO A O 1
ATOM 733 N N . MET A 1 89 ? 9.204 4.988 17.874 1.00 50.31 89 MET A N 1
ATOM 734 C CA . MET A 1 89 ? 9.370 4.902 16.421 1.00 50.31 89 MET A CA 1
ATOM 735 C C . MET A 1 89 ? 10.392 5.934 15.913 1.00 50.31 89 MET A C 1
ATOM 737 O O . MET A 1 89 ? 10.366 7.091 16.334 1.00 50.31 89 MET A O 1
ATOM 741 N N . LEU A 1 90 ? 11.234 5.553 14.940 1.00 41.59 90 LEU A N 1
ATOM 742 C CA . LEU A 1 90 ? 11.920 6.512 14.065 1.00 41.59 90 LEU A CA 1
ATOM 743 C C . LEU A 1 90 ? 10.906 7.087 13.059 1.00 41.59 90 LEU A C 1
ATOM 745 O O . LEU A 1 90 ? 10.633 6.482 12.021 1.00 41.59 90 LEU A O 1
ATOM 749 N N . CYS A 1 91 ? 10.344 8.257 13.360 1.00 40.94 91 CYS A N 1
ATOM 750 C CA . CYS A 1 91 ? 9.718 9.110 12.351 1.00 40.94 91 CYS A CA 1
ATOM 751 C C . CYS A 1 91 ? 10.816 9.894 11.634 1.00 40.94 91 CYS A C 1
ATOM 753 O O . CYS A 1 91 ? 11.542 10.662 12.258 1.00 40.94 91 CYS A O 1
ATOM 755 N N . ALA A 1 92 ? 10.930 9.725 10.320 1.00 38.62 92 ALA A N 1
ATOM 756 C CA . ALA A 1 92 ? 11.808 10.547 9.503 1.00 38.62 92 ALA A CA 1
ATOM 757 C C . ALA A 1 92 ? 11.178 11.925 9.263 1.00 38.62 92 ALA A C 1
ATOM 759 O O . ALA A 1 92 ? 10.593 12.197 8.218 1.00 38.62 92 ALA A O 1
ATOM 760 N N . THR A 1 93 ? 11.311 12.796 10.254 1.00 35.41 93 THR A N 1
ATOM 761 C CA . THR A 1 93 ? 11.293 14.248 10.076 1.00 35.41 93 THR A CA 1
ATOM 762 C C . THR A 1 93 ? 12.618 14.792 10.612 1.00 35.41 93 THR A C 1
ATOM 764 O O . THR A 1 93 ? 13.121 14.250 11.594 1.00 35.41 93 THR A O 1
ATOM 767 N N . PRO A 1 94 ? 13.207 15.847 10.015 1.00 37.72 94 PRO A N 1
ATOM 768 C CA . PRO A 1 94 ? 14.495 16.402 10.460 1.00 37.72 94 PRO A CA 1
ATOM 769 C C . PRO A 1 94 ? 14.492 16.865 11.923 1.00 37.72 94 PRO A C 1
ATOM 771 O O . PRO A 1 94 ? 15.546 17.029 12.523 1.00 37.72 94 PRO A O 1
ATOM 774 N N . HIS A 1 95 ? 13.305 17.068 12.496 1.00 36.69 95 HIS A N 1
ATOM 775 C CA . HIS A 1 95 ? 13.112 17.331 13.912 1.00 36.69 95 HIS A CA 1
ATOM 776 C C . HIS A 1 95 ? 12.608 16.060 14.602 1.00 36.69 95 HIS A C 1
ATOM 778 O O . HIS A 1 95 ? 11.493 15.592 14.355 1.00 36.69 95 HIS A O 1
ATOM 784 N N . ASN A 1 96 ? 13.484 15.502 15.441 1.00 36.34 96 ASN A N 1
ATOM 785 C CA . ASN A 1 96 ? 13.271 14.378 16.347 1.00 36.34 96 ASN A CA 1
ATOM 786 C C . ASN A 1 96 ? 12.125 14.654 17.335 1.00 36.34 96 ASN A C 1
ATOM 788 O O . ASN A 1 96 ? 12.358 14.921 18.512 1.00 36.34 96 ASN A O 1
ATOM 792 N N . HIS A 1 97 ? 10.878 14.512 16.903 1.00 37.53 97 HIS A N 1
ATOM 793 C CA . HIS A 1 97 ? 9.793 14.260 17.839 1.00 37.53 97 HIS A CA 1
ATOM 794 C C . HIS A 1 97 ? 9.564 12.755 17.893 1.00 37.53 97 HIS A C 1
ATOM 796 O O . HIS A 1 97 ? 8.920 12.160 17.029 1.00 37.53 97 HIS A O 1
ATOM 802 N N . ARG A 1 98 ? 10.136 12.137 18.933 1.00 44.03 98 ARG A N 1
ATOM 803 C CA . ARG A 1 98 ? 9.759 10.809 19.425 1.00 44.03 98 ARG A CA 1
ATOM 804 C C . ARG A 1 98 ? 8.303 10.882 19.886 1.00 44.03 98 ARG A C 1
ATOM 806 O O . ARG A 1 98 ? 8.031 10.998 21.077 1.00 44.03 98 ARG A O 1
ATOM 813 N N . VAL A 1 99 ? 7.355 10.893 18.954 1.00 45.09 99 VAL A N 1
ATOM 814 C CA . VAL A 1 99 ? 5.945 10.834 19.323 1.00 45.09 99 VAL A CA 1
ATOM 815 C C . VAL A 1 99 ? 5.689 9.395 19.731 1.00 45.09 99 VAL A C 1
ATOM 817 O O . VAL A 1 99 ? 5.687 8.486 18.900 1.00 45.09 99 VAL A O 1
ATOM 820 N N . ASN A 1 100 ? 5.538 9.188 21.035 1.00 47.50 100 ASN A N 1
ATOM 821 C CA . ASN A 1 100 ? 5.076 7.936 21.609 1.00 47.50 100 ASN A CA 1
ATOM 822 C C . ASN A 1 100 ? 3.592 7.786 21.236 1.00 47.50 100 ASN A C 1
ATOM 824 O O . ASN A 1 100 ? 2.693 8.067 22.026 1.00 47.50 100 ASN A O 1
ATOM 828 N N . LEU A 1 101 ? 3.329 7.488 19.960 1.00 60.31 101 LEU A N 1
ATOM 829 C CA . LEU A 1 101 ? 1.977 7.324 19.454 1.00 60.31 101 LEU A CA 1
ATOM 830 C C . LEU A 1 101 ? 1.395 6.094 20.145 1.00 60.31 101 LEU A C 1
ATOM 832 O O . LEU A 1 101 ? 1.875 4.976 19.958 1.00 60.31 101 LEU A O 1
ATOM 836 N N . LYS A 1 102 ? 0.339 6.322 20.934 1.00 69.75 102 LYS A N 1
ATOM 837 C CA . LYS A 1 102 ? -0.481 5.286 21.579 1.00 69.75 102 LYS A CA 1
ATOM 838 C C . LYS A 1 102 ? -0.879 4.168 20.601 1.00 69.75 102 LYS A C 1
ATOM 840 O O . LYS A 1 102 ? -1.070 3.030 21.025 1.00 69.75 102 LYS A O 1
ATOM 845 N N . TYR A 1 103 ? -0.959 4.489 19.307 1.00 76.75 103 TYR A N 1
ATOM 846 C CA . TYR A 1 103 ? -1.380 3.610 18.223 1.00 76.75 103 TYR A CA 1
ATOM 847 C C . TYR A 1 103 ? -0.325 3.520 17.109 1.00 76.75 103 TYR A C 1
ATOM 849 O O . TYR A 1 103 ? 0.317 4.510 16.754 1.00 76.75 103 TYR A O 1
ATOM 857 N N . ARG A 1 104 ? -0.175 2.332 16.520 1.00 84.94 104 ARG A N 1
ATOM 858 C CA . ARG A 1 104 ? 0.784 1.995 15.467 1.00 84.94 104 ARG A CA 1
ATOM 859 C C . ARG A 1 104 ? 0.084 1.233 14.340 1.00 84.94 104 ARG A C 1
ATOM 861 O O . ARG A 1 104 ? -0.404 0.123 14.529 1.00 84.94 104 ARG A O 1
ATOM 868 N N . ILE A 1 105 ? 0.107 1.816 13.140 1.00 89.62 105 ILE A N 1
ATOM 869 C CA . ILE A 1 105 ? -0.469 1.207 11.928 1.00 89.62 105 ILE A CA 1
ATOM 870 C C . ILE A 1 105 ? 0.565 0.374 11.164 1.00 89.62 105 ILE A C 1
ATOM 872 O O . ILE A 1 105 ? 0.258 -0.717 10.688 1.00 89.62 105 ILE A O 1
ATOM 876 N N . TRP A 1 106 ? 1.813 0.843 11.080 1.00 91.94 106 TRP A N 1
ATOM 877 C CA . TRP A 1 106 ? 2.878 0.208 10.297 1.00 91.94 106 TRP A CA 1
ATOM 878 C C . TRP A 1 106 ? 3.975 -0.399 11.175 1.00 91.94 106 TRP A C 1
ATOM 880 O O . TRP A 1 106 ? 4.331 0.157 12.212 1.00 91.94 106 TRP A O 1
ATOM 890 N N . GLN A 1 107 ? 4.582 -1.500 10.727 1.00 90.00 107 GLN A N 1
ATOM 891 C CA . GLN A 1 107 ? 5.842 -1.986 11.298 1.00 90.00 107 GLN A CA 1
ATOM 892 C C . GLN A 1 107 ? 6.985 -0.990 11.023 1.00 90.00 107 GLN A C 1
ATOM 894 O O . GLN A 1 107 ? 6.968 -0.330 9.974 1.00 90.00 107 GLN A O 1
ATOM 899 N N . PRO A 1 108 ? 7.991 -0.883 11.912 1.00 85.38 108 PRO A N 1
ATOM 900 C CA . PRO A 1 108 ? 9.207 -0.122 11.635 1.00 85.38 108 PRO A CA 1
ATOM 901 C C . PRO A 1 108 ? 9.911 -0.604 10.357 1.00 85.38 108 PRO A C 1
ATOM 903 O O . PRO A 1 108 ? 9.934 -1.796 10.058 1.00 85.38 108 PRO A O 1
ATOM 906 N N . GLY A 1 109 ? 10.493 0.333 9.604 1.00 87.00 109 GLY A N 1
ATOM 907 C CA . GLY A 1 109 ? 11.238 0.035 8.376 1.00 87.00 109 GLY A CA 1
ATOM 908 C C . GLY A 1 109 ? 10.371 -0.319 7.162 1.00 87.00 109 GLY A C 1
ATOM 909 O O . GLY A 1 109 ? 9.144 -0.211 7.173 1.00 87.00 109 GLY A O 1
ATOM 910 N N . PHE A 1 110 ? 11.031 -0.675 6.068 1.00 91.44 110 PHE A N 1
ATOM 911 C CA . PHE A 1 110 ? 10.437 -1.138 4.812 1.00 91.44 110 PHE A CA 1
ATOM 912 C C . PHE A 1 110 ? 11.508 -1.899 4.028 1.00 91.44 110 PHE A C 1
ATOM 914 O O . PHE A 1 110 ? 12.708 -1.691 4.232 1.00 91.44 110 PHE A O 1
ATOM 921 N N . TYR A 1 111 ? 11.069 -2.774 3.133 1.00 90.88 111 TYR A N 1
ATOM 922 C CA . TYR A 1 111 ? 11.937 -3.398 2.147 1.00 90.88 111 TYR A CA 1
ATOM 923 C C . TYR A 1 111 ? 11.929 -2.549 0.879 1.00 90.88 111 TYR A C 1
ATOM 925 O O . TYR A 1 111 ? 10.864 -2.123 0.438 1.00 90.88 111 TYR A O 1
ATOM 933 N N . ASP A 1 112 ? 13.107 -2.312 0.315 1.00 89.81 112 ASP A N 1
ATOM 934 C CA . ASP A 1 112 ? 13.299 -1.647 -0.972 1.00 89.81 112 ASP A CA 1
ATOM 935 C C . ASP A 1 112 ? 14.414 -2.386 -1.721 1.00 89.81 112 ASP A C 1
ATOM 937 O O . ASP A 1 112 ? 15.394 -2.822 -1.105 1.00 89.81 112 ASP A O 1
ATOM 941 N N . PHE A 1 113 ? 14.200 -2.581 -3.018 1.00 89.88 113 PHE A N 1
ATOM 942 C CA . PHE A 1 113 ? 15.072 -3.302 -3.927 1.00 89.88 113 PHE A CA 1
ATOM 943 C C . PHE A 1 113 ? 15.089 -2.604 -5.289 1.00 89.88 113 PHE A C 1
ATOM 945 O O . PHE A 1 113 ? 14.052 -2.528 -5.949 1.00 89.88 113 PHE A O 1
ATOM 952 N N . ASN A 1 114 ? 16.259 -2.139 -5.722 1.00 90.44 114 ASN A N 1
ATOM 953 C CA . ASN A 1 114 ? 16.458 -1.633 -7.077 1.00 90.44 114 ASN A CA 1
ATOM 954 C C . ASN A 1 114 ? 16.296 -2.759 -8.109 1.00 90.44 114 ASN A C 1
ATOM 956 O O . ASN A 1 114 ? 16.847 -3.851 -7.953 1.00 90.44 114 ASN A O 1
ATOM 960 N N . ILE A 1 115 ? 15.566 -2.477 -9.181 1.00 89.81 115 ILE A N 1
ATOM 961 C CA . ILE A 1 115 ? 15.347 -3.376 -10.307 1.00 89.81 115 ILE A CA 1
ATOM 962 C C . ILE A 1 115 ? 16.221 -2.903 -11.468 1.00 89.81 115 ILE A C 1
ATOM 964 O O . ILE A 1 115 ? 16.022 -1.813 -11.988 1.00 89.81 115 ILE A O 1
ATOM 968 N N . TYR A 1 116 ? 17.166 -3.748 -11.879 1.00 89.31 116 TYR A N 1
ATOM 969 C CA . TYR A 1 116 ? 18.115 -3.448 -12.962 1.00 89.31 116 TYR A CA 1
ATOM 970 C C . TYR A 1 116 ? 17.944 -4.335 -14.202 1.00 89.31 116 TYR A C 1
ATOM 972 O O . TYR A 1 116 ? 18.712 -4.221 -15.147 1.00 89.31 116 TYR A O 1
ATOM 980 N N . THR A 1 117 ? 17.005 -5.284 -14.178 1.00 89.81 117 THR A N 1
ATOM 981 C CA . THR A 1 117 ? 16.809 -6.241 -15.278 1.00 89.81 117 THR A CA 1
ATOM 982 C C . THR A 1 117 ? 15.329 -6.494 -15.491 1.00 89.81 117 THR A C 1
ATOM 984 O O . THR A 1 117 ? 14.583 -6.587 -14.510 1.00 89.81 117 THR A O 1
ATOM 987 N N . ASP A 1 118 ? 14.936 -6.720 -16.741 1.00 90.56 118 ASP A N 1
ATOM 988 C CA . ASP A 1 118 ? 13.556 -7.052 -17.108 1.00 90.56 118 ASP A CA 1
ATOM 989 C C . ASP A 1 118 ? 13.080 -8.315 -16.398 1.00 90.56 118 ASP A C 1
ATOM 991 O O . ASP A 1 118 ? 11.979 -8.362 -15.860 1.00 90.56 118 ASP A O 1
ATOM 995 N N . LYS A 1 119 ? 13.949 -9.326 -16.280 1.00 93.25 119 LYS A N 1
ATOM 996 C CA . LYS A 1 119 ? 13.633 -10.541 -15.520 1.00 93.25 119 LYS A CA 1
ATOM 997 C C . LYS A 1 119 ? 13.207 -10.214 -14.086 1.00 93.25 119 LYS A C 1
ATOM 999 O O . LYS A 1 119 ? 12.204 -10.734 -13.608 1.00 93.25 119 LYS A O 1
ATOM 1004 N N . LYS A 1 120 ? 13.951 -9.346 -13.389 1.00 92.56 120 LYS A N 1
ATOM 1005 C CA . LYS A 1 120 ? 13.589 -8.930 -12.024 1.00 92.56 120 LYS A CA 1
ATOM 1006 C C . LYS A 1 120 ? 12.350 -8.046 -12.000 1.00 92.56 120 LYS A C 1
ATOM 1008 O O . LYS A 1 120 ? 11.602 -8.127 -11.032 1.00 92.56 120 LYS A O 1
ATOM 1013 N N . PHE A 1 121 ? 12.136 -7.232 -13.027 1.00 91.56 121 PHE A N 1
ATOM 1014 C CA . PHE A 1 121 ? 10.921 -6.440 -13.169 1.00 91.56 121 PHE A CA 1
ATOM 1015 C C . PHE A 1 121 ? 9.685 -7.344 -13.220 1.00 91.56 121 PHE A C 1
ATOM 1017 O O . PHE A 1 121 ? 8.833 -7.235 -12.339 1.00 91.56 121 PHE A O 1
ATOM 1024 N N . TRP A 1 122 ? 9.648 -8.302 -14.151 1.00 91.00 122 TRP A N 1
ATOM 1025 C CA . TRP A 1 122 ? 8.536 -9.244 -14.307 1.00 91.00 122 TRP A CA 1
ATOM 1026 C C . TRP A 1 122 ? 8.314 -10.094 -13.054 1.00 91.00 122 TRP A C 1
ATOM 1028 O O . TRP A 1 122 ? 7.201 -10.141 -12.540 1.00 91.00 122 TRP A O 1
ATOM 1038 N N . GLU A 1 123 ? 9.381 -10.643 -12.455 1.00 94.44 123 GLU A N 1
ATOM 1039 C CA . GLU A 1 123 ? 9.280 -11.390 -11.188 1.00 94.44 123 GLU A CA 1
ATOM 1040 C C . GLU A 1 123 ? 8.608 -10.570 -10.066 1.00 94.44 123 GLU A C 1
ATOM 1042 O O . GLU A 1 123 ? 7.866 -11.109 -9.238 1.00 94.44 123 GLU A O 1
ATOM 1047 N N . LYS A 1 124 ? 8.891 -9.262 -9.985 1.00 93.62 124 LYS A N 1
ATOM 1048 C CA . LYS A 1 124 ? 8.299 -8.379 -8.971 1.00 93.62 124 LYS A CA 1
ATOM 1049 C C . LYS A 1 124 ? 6.891 -7.928 -9.336 1.00 93.62 124 LYS A C 1
ATOM 1051 O O . LYS A 1 124 ? 6.071 -7.812 -8.424 1.00 93.62 124 LYS A O 1
ATOM 1056 N N . LEU A 1 125 ? 6.605 -7.705 -10.614 1.00 90.06 125 LEU A N 1
ATOM 1057 C CA . LEU A 1 125 ? 5.267 -7.376 -11.092 1.00 90.06 125 LEU A CA 1
ATOM 1058 C C . LEU A 1 125 ? 4.295 -8.528 -10.800 1.00 90.06 125 LEU A C 1
ATOM 1060 O O . LEU A 1 125 ? 3.292 -8.318 -10.117 1.00 90.06 125 LEU A O 1
ATOM 1064 N N . ASP A 1 126 ? 4.678 -9.758 -11.152 1.00 91.19 126 ASP A N 1
ATOM 1065 C CA . ASP A 1 126 ? 3.910 -10.971 -10.855 1.00 91.19 126 ASP A CA 1
ATOM 1066 C C . ASP A 1 126 ? 3.687 -11.143 -9.352 1.00 91.19 126 ASP A C 1
ATOM 1068 O O . ASP A 1 126 ? 2.606 -11.529 -8.897 1.00 91.19 126 ASP A O 1
ATOM 1072 N N . TYR A 1 127 ? 4.707 -10.840 -8.542 1.00 93.06 127 TYR A N 1
ATOM 1073 C CA . TYR A 1 127 ? 4.571 -10.849 -7.091 1.00 93.06 127 TYR A CA 1
ATOM 1074 C C . TYR A 1 127 ? 3.506 -9.849 -6.618 1.00 93.06 127 TYR A C 1
ATOM 1076 O O . TYR A 1 127 ? 2.667 -10.213 -5.795 1.00 93.06 127 TYR A O 1
ATOM 1084 N N . ILE A 1 128 ? 3.516 -8.610 -7.126 1.00 91.38 128 ILE A N 1
ATOM 1085 C CA . ILE A 1 128 ? 2.546 -7.566 -6.757 1.00 91.38 128 ILE A CA 1
ATOM 1086 C C . ILE A 1 128 ? 1.128 -8.002 -7.114 1.00 91.38 128 ILE A C 1
ATOM 1088 O O . ILE A 1 128 ? 0.246 -7.932 -6.256 1.00 91.38 128 ILE A O 1
ATOM 1092 N N . HIS A 1 129 ? 0.922 -8.483 -8.341 1.00 90.00 129 HIS A N 1
ATOM 1093 C CA . HIS A 1 129 ? -0.387 -8.915 -8.824 1.00 90.00 129 HIS A CA 1
ATOM 1094 C C . HIS A 1 129 ? -0.906 -10.133 -8.060 1.00 90.00 129 HIS A C 1
ATOM 1096 O O . HIS A 1 129 ? -2.082 -10.191 -7.745 1.00 90.00 129 HIS A O 1
ATOM 1102 N N . ASN A 1 130 ? -0.054 -11.070 -7.646 1.00 90.81 130 ASN A N 1
ATOM 1103 C CA . ASN A 1 130 ? -0.516 -12.261 -6.922 1.00 90.81 130 ASN A CA 1
ATOM 1104 C C . ASN A 1 130 ? -0.659 -12.077 -5.398 1.00 90.81 130 ASN A C 1
ATOM 1106 O O . ASN A 1 130 ? -1.229 -12.939 -4.722 1.00 90.81 130 ASN A O 1
ATOM 1110 N N . ASN A 1 131 ? -0.160 -10.981 -4.817 1.00 91.12 131 ASN A N 1
ATOM 1111 C CA . ASN A 1 131 ? -0.224 -10.755 -3.366 1.00 91.12 131 ASN A CA 1
ATOM 1112 C C . ASN A 1 131 ? -1.643 -10.747 -2.776 1.00 91.12 131 ASN A C 1
ATOM 1114 O O . ASN A 1 131 ? -1.814 -11.325 -1.699 1.00 91.12 131 ASN A O 1
ATOM 1118 N N . PRO A 1 132 ? -2.658 -10.134 -3.416 1.00 90.62 132 PRO A N 1
ATOM 1119 C CA . PRO A 1 132 ? -4.014 -10.127 -2.877 1.00 90.62 132 PRO A CA 1
ATOM 1120 C C . PRO A 1 132 ? -4.590 -11.532 -2.680 1.00 90.62 132 PRO A C 1
ATOM 1122 O O . PRO A 1 132 ? -5.214 -11.783 -1.652 1.00 90.62 132 PRO A O 1
ATOM 1125 N N . ILE A 1 133 ? -4.308 -12.465 -3.596 1.00 90.25 133 ILE A N 1
ATOM 1126 C CA . ILE A 1 133 ? -4.710 -13.873 -3.458 1.00 90.25 133 ILE A CA 1
ATOM 1127 C C . ILE A 1 133 ? -3.924 -14.537 -2.324 1.00 90.25 133 ILE A C 1
ATOM 1129 O O . ILE A 1 133 ? -4.512 -15.106 -1.406 1.00 90.25 133 ILE A O 1
ATOM 1133 N N . LYS A 1 134 ? -2.590 -14.399 -2.324 1.00 90.06 134 LYS A N 1
ATOM 1134 C CA . LYS A 1 134 ? -1.707 -15.004 -1.305 1.00 90.06 134 LYS A CA 1
ATOM 1135 C C . LYS A 1 134 ? -2.054 -14.592 0.128 1.00 90.06 134 LYS A C 1
ATOM 1137 O O . LYS A 1 134 ? -1.801 -15.350 1.060 1.00 90.06 134 LYS A O 1
ATOM 1142 N N . HIS A 1 135 ? -2.601 -13.393 0.310 1.00 86.62 135 HIS A N 1
ATOM 1143 C CA . HIS A 1 135 ? -2.983 -12.855 1.615 1.00 86.62 135 HIS A CA 1
ATOM 1144 C C . HIS A 1 135 ? -4.493 -12.896 1.893 1.00 86.62 135 HIS A C 1
ATOM 1146 O O . HIS A 1 135 ? -4.932 -12.339 2.899 1.00 86.62 135 HIS A O 1
ATOM 1152 N N . GLY A 1 136 ? -5.281 -13.564 1.043 1.00 86.38 136 GLY A N 1
ATOM 1153 C CA . GLY A 1 136 ? -6.719 -13.752 1.254 1.00 86.38 136 GLY A CA 1
ATOM 1154 C C . GLY A 1 136 ? -7.525 -12.450 1.223 1.00 86.38 136 GLY A C 1
ATOM 1155 O O . GLY A 1 136 ? -8.508 -12.318 1.951 1.00 86.38 136 GLY A O 1
ATOM 1156 N N . LEU A 1 137 ? -7.084 -11.466 0.433 1.00 86.75 137 LEU A N 1
ATOM 1157 C CA . LEU A 1 137 ? -7.823 -10.226 0.167 1.00 86.75 137 LEU A CA 1
ATOM 1158 C C . LEU A 1 137 ? -8.839 -10.403 -0.967 1.00 86.75 137 LEU A C 1
ATOM 1160 O O . LEU A 1 137 ? -9.831 -9.682 -1.021 1.00 86.75 137 LEU A O 1
ATOM 1164 N N . THR A 1 138 ? -8.598 -11.352 -1.871 1.00 89.06 138 THR A N 1
ATOM 1165 C CA . THR A 1 138 ? -9.537 -11.750 -2.921 1.00 89.06 138 THR A CA 1
ATOM 1166 C C . THR A 1 138 ? -9.284 -13.195 -3.350 1.00 89.06 138 THR A C 1
ATOM 1168 O O . THR A 1 138 ? -8.184 -13.715 -3.177 1.00 89.06 138 THR A O 1
ATOM 1171 N N . ASP A 1 139 ? -10.301 -13.828 -3.920 1.00 90.88 139 ASP A N 1
ATOM 1172 C CA . ASP A 1 139 ? -10.242 -15.107 -4.627 1.00 90.88 139 ASP A CA 1
ATOM 1173 C C . ASP A 1 139 ? -9.945 -14.939 -6.130 1.00 90.88 139 ASP A C 1
ATOM 1175 O O . ASP A 1 139 ? -9.500 -15.876 -6.788 1.00 90.88 139 ASP A O 1
ATOM 1179 N N . ASN A 1 140 ? -10.166 -13.741 -6.677 1.00 88.75 140 ASN A N 1
ATOM 1180 C CA . ASN A 1 140 ? -10.015 -13.441 -8.092 1.00 88.75 140 ASN A CA 1
ATOM 1181 C C . ASN A 1 140 ? -9.334 -12.084 -8.283 1.00 88.75 140 ASN A C 1
ATOM 1183 O O . ASN A 1 140 ? -9.926 -11.023 -8.068 1.00 88.75 140 ASN A O 1
ATOM 1187 N N . ILE A 1 141 ? -8.095 -12.117 -8.773 1.00 85.88 141 ILE A N 1
ATOM 1188 C CA . ILE A 1 141 ? -7.289 -10.910 -8.931 1.00 85.88 141 ILE A CA 1
ATOM 1189 C C . ILE A 1 141 ? -7.887 -9.890 -9.912 1.00 85.88 141 ILE A C 1
ATOM 1191 O O . ILE A 1 141 ? -7.762 -8.690 -9.677 1.00 85.88 141 ILE A O 1
ATOM 1195 N N . ALA A 1 142 ? -8.629 -10.326 -10.935 1.00 83.44 142 ALA A N 1
ATOM 1196 C CA . ALA A 1 142 ? -9.298 -9.419 -11.872 1.00 83.44 142 ALA A CA 1
ATOM 1197 C C . ALA A 1 142 ? -10.400 -8.579 -11.194 1.00 83.44 142 ALA A C 1
ATOM 1199 O O . ALA A 1 142 ? -10.735 -7.487 -11.653 1.00 83.44 142 ALA A O 1
ATOM 1200 N N . LYS A 1 143 ? -10.947 -9.050 -10.063 1.00 84.50 143 LYS A N 1
ATOM 1201 C CA . LYS A 1 143 ? -11.934 -8.311 -9.258 1.00 84.50 143 LYS A CA 1
ATOM 1202 C C . LYS A 1 143 ? -11.291 -7.390 -8.220 1.00 84.50 143 LYS A C 1
ATOM 1204 O O . LYS A 1 143 ? -11.975 -6.529 -7.668 1.00 84.50 143 LYS A O 1
ATOM 1209 N N . TYR A 1 144 ? -9.994 -7.532 -7.950 1.00 87.81 144 TYR A N 1
ATOM 1210 C CA . TYR A 1 144 ? -9.324 -6.746 -6.923 1.00 87.81 144 TYR A CA 1
ATOM 1211 C C . TYR A 1 144 ? -9.004 -5.334 -7.419 1.00 87.81 144 TYR A C 1
ATOM 1213 O O . TYR A 1 144 ? -8.071 -5.103 -8.183 1.00 87.81 144 TYR A O 1
ATOM 1221 N N . LYS A 1 145 ? -9.793 -4.366 -6.948 1.00 86.75 1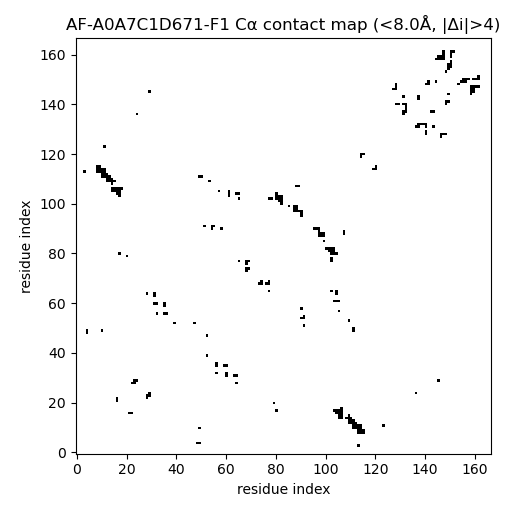45 LYS A N 1
ATOM 1222 C CA . LYS A 1 145 ? -9.735 -2.963 -7.383 1.00 86.75 145 LYS A CA 1
ATOM 1223 C C . LYS A 1 145 ? -8.450 -2.223 -6.999 1.00 86.75 145 LYS A C 1
ATOM 1225 O O . LYS A 1 145 ? -8.071 -1.280 -7.677 1.00 86.75 145 LYS A O 1
ATOM 1230 N N . TYR A 1 146 ? -7.757 -2.648 -5.943 1.00 88.12 146 TYR A N 1
ATOM 1231 C CA . TYR A 1 146 ? -6.593 -1.937 -5.398 1.00 88.12 146 TYR A CA 1
ATOM 1232 C C . TYR A 1 146 ? -5.254 -2.465 -5.932 1.00 88.12 146 TYR A C 1
ATOM 1234 O O . TYR A 1 146 ? -4.271 -2.555 -5.196 1.00 88.12 146 TYR A O 1
ATOM 1242 N N . CYS A 1 147 ? -5.212 -2.844 -7.207 1.00 84.06 147 CYS A N 1
ATOM 1243 C CA . CYS A 1 147 ? -4.005 -3.291 -7.894 1.00 84.06 147 CYS A CA 1
ATOM 1244 C C . CYS A 1 147 ? -4.019 -2.820 -9.352 1.00 84.06 147 CYS A C 1
ATOM 1246 O O . CYS A 1 147 ? -5.081 -2.671 -9.953 1.00 84.06 147 CYS A O 1
ATOM 1248 N N . SER A 1 148 ? -2.835 -2.618 -9.931 1.00 83.88 148 SER A N 1
ATOM 1249 C CA . SER A 1 148 ? -2.678 -2.197 -11.324 1.00 83.88 148 SER A CA 1
ATOM 1250 C C . SER A 1 148 ? -2.951 -3.301 -12.351 1.00 83.88 148 SER A C 1
ATOM 1252 O O . SER A 1 148 ? -2.956 -2.997 -13.537 1.00 83.88 148 SER A O 1
ATOM 1254 N N . LEU A 1 149 ? -3.214 -4.555 -11.947 1.00 82.19 149 LEU A N 1
ATOM 1255 C CA . LEU A 1 149 ? -3.470 -5.653 -12.894 1.00 82.19 149 LEU A CA 1
ATOM 1256 C C . LEU A 1 149 ? -4.624 -5.334 -13.852 1.00 82.19 149 LEU A C 1
ATOM 1258 O O . LEU A 1 149 ? -4.502 -5.564 -15.047 1.00 82.19 149 LEU A O 1
ATOM 1262 N N . ARG A 1 150 ? -5.729 -4.765 -13.350 1.00 78.00 150 ARG A N 1
ATOM 1263 C CA . ARG A 1 150 ? -6.864 -4.370 -14.203 1.00 78.00 150 ARG A CA 1
ATOM 1264 C C . ARG A 1 150 ? -6.444 -3.375 -15.281 1.00 78.00 150 ARG A C 1
ATOM 1266 O O . ARG A 1 150 ? -6.919 -3.455 -16.406 1.00 78.00 150 ARG A O 1
ATOM 1273 N N . ASN A 1 151 ? -5.521 -2.478 -14.950 1.00 78.00 151 ASN A N 1
ATOM 1274 C CA . ASN A 1 151 ? -4.966 -1.561 -15.927 1.00 78.00 151 ASN A CA 1
ATOM 1275 C C . ASN A 1 151 ? -4.097 -2.274 -16.958 1.00 78.00 151 ASN A C 1
ATOM 1277 O O . ASN A 1 151 ? -4.259 -2.058 -18.152 1.00 78.00 151 ASN A O 1
ATOM 1281 N N . TYR A 1 152 ? -3.203 -3.124 -16.465 1.00 72.06 152 TYR A N 1
ATOM 1282 C CA . TYR A 1 152 ? -2.201 -3.817 -17.256 1.00 72.06 152 TYR A CA 1
ATOM 1283 C C . TYR A 1 152 ? -2.815 -4.822 -18.249 1.00 72.06 152 TYR A C 1
ATOM 1285 O O . TYR A 1 152 ? -2.455 -4.816 -19.418 1.00 72.06 152 TYR A O 1
ATOM 1293 N N . GLU A 1 153 ? -3.776 -5.639 -17.804 1.00 77.12 153 GLU A N 1
ATOM 1294 C CA . GLU A 1 153 ? -4.378 -6.715 -18.611 1.00 77.12 153 GLU A CA 1
ATOM 1295 C C . GLU A 1 153 ? -5.661 -6.293 -19.336 1.00 77.12 153 GLU A C 1
ATOM 1297 O O . GLU A 1 153 ? -5.944 -6.768 -20.432 1.00 77.12 153 GLU A O 1
ATOM 1302 N N . LEU A 1 154 ? -6.480 -5.435 -18.714 1.00 75.50 154 LEU A N 1
ATOM 1303 C CA . LEU A 1 154 ? -7.825 -5.111 -19.216 1.00 75.50 154 LEU A CA 1
ATOM 1304 C C . LEU A 1 154 ? -7.924 -3.697 -19.802 1.00 75.50 154 LEU A C 1
ATOM 1306 O O . LEU A 1 154 ? -9.006 -3.301 -20.230 1.00 75.50 154 LEU A O 1
ATOM 1310 N N . GLY A 1 155 ? -6.840 -2.910 -19.776 1.00 73.44 155 GLY A N 1
ATOM 1311 C CA . GLY A 1 155 ? -6.865 -1.499 -20.177 1.00 73.44 155 GLY A CA 1
ATOM 1312 C C . GLY A 1 155 ? -7.768 -0.629 -19.292 1.00 73.44 155 GLY A C 1
ATOM 1313 O O . GLY A 1 155 ? -8.168 0.465 -19.680 1.00 73.44 155 GLY A O 1
ATOM 1314 N N . ASP A 1 156 ? -8.132 -1.106 -18.099 1.00 75.94 156 ASP A N 1
ATOM 1315 C CA . ASP A 1 156 ? -9.035 -0.406 -17.190 1.00 75.94 156 ASP A CA 1
ATOM 1316 C C . ASP A 1 156 ? -8.245 0.566 -16.302 1.00 75.94 156 ASP A C 1
ATOM 1318 O O . ASP A 1 156 ? -7.517 0.177 -15.385 1.00 75.94 156 ASP A O 1
ATOM 1322 N N . HI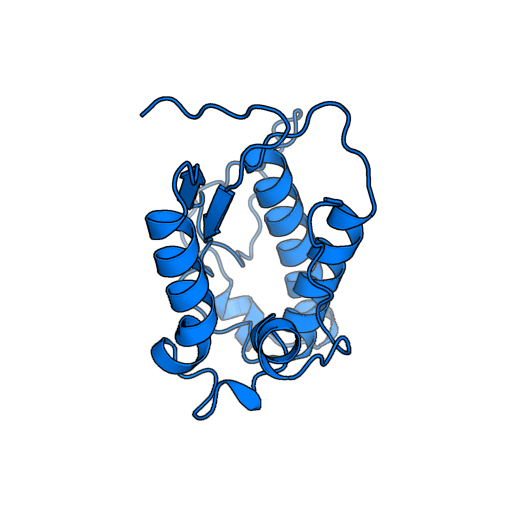S A 1 157 ? -8.378 1.861 -16.584 1.00 70.19 157 HIS A N 1
ATOM 1323 C CA . HIS A 1 157 ? -7.694 2.949 -15.877 1.00 70.19 157 HIS A CA 1
ATOM 1324 C C . HIS A 1 157 ? -8.464 3.481 -14.653 1.00 70.19 157 HIS A C 1
ATOM 1326 O O . HIS A 1 157 ? -8.079 4.512 -14.107 1.00 70.19 157 HIS A O 1
ATOM 1332 N N . SER A 1 158 ? -9.542 2.818 -14.214 1.00 68.00 158 SER A N 1
ATOM 1333 C CA . SER A 1 158 ? -10.466 3.354 -13.198 1.00 68.00 158 SER A CA 1
ATOM 1334 C C . SER A 1 158 ? -9.835 3.640 -11.833 1.00 68.00 158 SER A C 1
ATOM 1336 O O . SER A 1 158 ? -10.239 4.598 -11.177 1.00 68.00 158 SER A O 1
ATOM 1338 N N . ILE A 1 159 ? -8.858 2.834 -11.396 1.00 76.56 159 ILE A N 1
ATOM 1339 C CA . ILE A 1 159 ? -8.204 2.999 -10.083 1.00 76.56 159 ILE A CA 1
ATOM 1340 C C . ILE A 1 159 ? -6.717 3.314 -10.210 1.00 76.56 159 ILE A C 1
ATOM 1342 O O . ILE A 1 159 ? -6.228 4.183 -9.502 1.00 76.56 159 ILE A O 1
ATOM 1346 N N . PHE A 1 160 ? -5.985 2.641 -11.098 1.00 76.31 160 PHE A N 1
ATOM 1347 C CA . PHE A 1 160 ? -4.566 2.904 -11.333 1.00 76.31 160 PHE A CA 1
ATOM 1348 C C . PHE A 1 160 ? -4.331 3.186 -12.810 1.00 76.31 160 PHE A C 1
ATOM 1350 O O . PHE A 1 160 ? -4.732 2.396 -13.657 1.00 76.31 160 PHE A O 1
ATOM 1357 N N . LYS A 1 161 ? -3.615 4.271 -13.107 1.00 74.00 161 LYS A N 1
ATOM 1358 C CA . LYS A 1 161 ? -3.004 4.490 -14.419 1.00 74.00 161 LYS A CA 1
ATOM 1359 C C . LYS A 1 161 ? -1.531 4.107 -14.321 1.00 74.00 161 LYS A C 1
ATOM 1361 O O . LYS A 1 161 ? -0.836 4.639 -13.457 1.00 74.00 161 LYS A O 1
ATOM 1366 N N . ILE A 1 162 ? -1.095 3.170 -15.161 1.00 73.06 162 ILE A N 1
ATOM 1367 C CA . ILE A 1 162 ? 0.326 2.874 -15.341 1.00 73.06 162 ILE A CA 1
ATOM 1368 C C . ILE A 1 162 ? 0.908 3.948 -16.256 1.00 73.06 162 ILE A C 1
ATOM 1370 O O . ILE A 1 162 ? 0.368 4.215 -17.331 1.00 73.06 162 ILE A O 1
ATOM 1374 N N . ASP A 1 163 ? 1.990 4.569 -15.801 1.00 70.75 163 ASP A N 1
ATOM 1375 C CA . ASP A 1 163 ? 2.797 5.442 -16.637 1.00 70.75 163 ASP A CA 1
ATOM 1376 C C . ASP A 1 163 ? 3.724 4.552 -17.467 1.00 70.75 163 ASP A C 1
ATOM 1378 O O . ASP A 1 163 ? 4.483 3.746 -16.922 1.00 70.75 163 ASP A O 1
ATOM 1382 N N . TYR A 1 164 ? 3.625 4.664 -18.787 1.00 61.91 164 TYR A N 1
ATOM 1383 C CA . TYR A 1 164 ? 4.573 4.042 -19.703 1.00 61.91 164 TYR A CA 1
ATOM 1384 C C . TYR A 1 164 ? 5.676 5.064 -19.984 1.00 61.91 164 TYR A C 1
ATOM 1386 O O . TYR A 1 164 ? 5.346 6.238 -20.179 1.00 61.91 164 TYR A O 1
ATOM 1394 N N . PRO A 1 165 ? 6.964 4.673 -19.975 1.00 53.91 165 PRO A N 1
ATOM 1395 C CA . PRO A 1 165 ? 8.008 5.571 -20.444 1.00 53.91 165 PRO A CA 1
ATOM 1396 C C . PRO A 1 165 ? 7.662 5.997 -21.874 1.00 53.91 165 PRO A C 1
ATOM 1398 O O . PRO A 1 165 ? 7.302 5.149 -22.695 1.00 53.91 165 PRO A O 1
ATOM 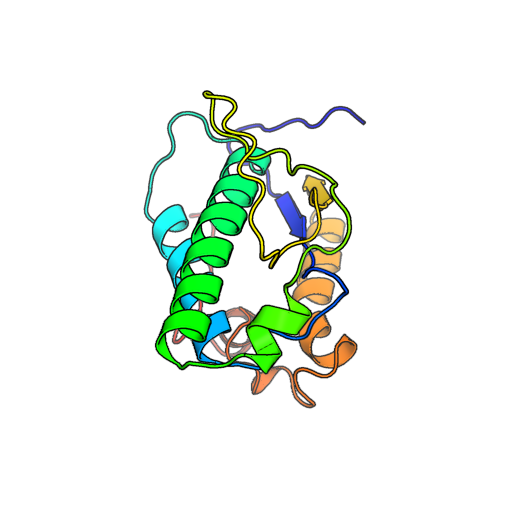1401 N N . GLU A 1 166 ? 7.707 7.302 -22.151 1.00 47.03 166 GLU A N 1
ATOM 1402 C CA . GLU A 1 166 ? 7.628 7.776 -23.532 1.00 47.03 166 GLU A CA 1
ATOM 1403 C C . GLU A 1 166 ? 8.790 7.138 -24.306 1.00 47.03 166 GLU A C 1
ATOM 1405 O O . GLU A 1 166 ? 9.916 7.090 -23.800 1.00 47.03 166 GLU A O 1
ATOM 1410 N N . GLY A 1 167 ? 8.466 6.538 -25.455 1.00 39.28 167 GLY A N 1
ATOM 1411 C CA . GLY A 1 167 ? 9.430 5.845 -26.311 1.00 39.28 167 GLY A CA 1
ATOM 1412 C C . GLY A 1 167 ? 10.475 6.771 -26.911 1.00 39.28 167 GLY A C 1
ATOM 1413 O O . GLY A 1 167 ? 10.192 7.982 -27.048 1.00 39.28 167 GLY A O 1
#

Foldseek 3Di:
DDDDFDPPWDKDKFWAWVVNDPLVLDVVLLVLLLVLVVVVVVDDDVDDGPQNSVLSSQVRSFVVSLVVCVVVVPVVVQVVQADPDQDFAPRPDPDDDSPSPRGGTTDHDMDMDTDDDPVVVVVSLVVQQCVCVVVVVDPDSCPDLSGCVCCVPVVDPPRHDDDDPDD

Sequence (167 aa):
MKKFNSSGDIHFATFRTFKKFPYFKDEKCCLILLEEFFFRRDRVYPVSTISRILQSIKGSSARRIIDLYTHLGSQEHLLLARNDSAEPMLCATPHNHRVNLKYRIWQPGFYDFNIYTDKKFWEKLDYIHNNPIKHGLTDNIAKYKYCSLRNYELGDHSIFKIDYPEG

Mean predicted aligned error: 8.61 Å

Secondary structure (DSSP, 8-state):
------TT-EEEEE--BGGG--GGGSHHHHHHHHHHHHHHHTS--TT--HHHHHHHHHHHHHHHHHHHHHHTT-HHHHHHTB--S-------SSS------SB--B-SS-EEEEE-SHHHHHHHHHHHHHHHHHTTS-S-GGG-TTSTHHHHHH---SS-PPPPPP-

Radius of gyration: 17.11 Å; Cα contacts (8 Å, |Δi|>4): 154; chains: 1; bounding box: 40×33×51 Å